Protein AF-A0AAV5HUX0-F1 (afdb_monomer_lite)

InterPro domains:
  IPR025886 Phloem protein 2-like [PF14299] (17-68)

Organism: NCBI:txid152421

Sequence (113 aa):
MDFLGLFFRDPLAGIPAELLKVTWFQLSGSVPVIPGKKYRISFKLGFNPNSFGWKAHPTFLMAKIGKSGRYVWKSLKGVERMPGGPIDLPDHCNPFEIEVPPSALDTTLYFGI

Secondary structure (DSSP, 8-state):
-------EE-PPTTSPPEE---S----EEEEE--TT-EEEE-EEE---TT--STTSS-EEEEEEESTTPPPEEEEETTTTS--SS-EEES-TTS-EEEEPPTT-S--EEEEE-

Radius of gyration: 15.72 Å; chains: 1; bounding box: 32×31×43 Å

Structure (mmCIF, N/CA/C/O backbone):
data_AF-A0AAV5HUX0-F1
#
_entry.id   AF-A0AAV5HUX0-F1
#
loop_
_atom_site.group_PDB
_atom_site.id
_atom_site.type_symbol
_atom_site.label_atom_id
_atom_site.label_alt_id
_atom_site.label_comp_id
_atom_site.label_asym_id
_atom_site.label_entity_id
_atom_site.label_seq_id
_atom_site.pdbx_PDB_ins_code
_atom_site.Cartn_x
_atom_site.Cartn_y
_atom_site.Cartn_z
_atom_site.occupancy
_atom_site.B_iso_or_equiv
_atom_site.auth_seq_id
_atom_site.auth_comp_id
_atom_site.auth_asym_id
_atom_site.auth_atom_id
_atom_site.pdbx_PDB_model_num
ATOM 1 N N . MET A 1 1 ? -12.094 12.249 -25.843 1.00 33.44 1 MET A N 1
ATOM 2 C CA . MET A 1 1 ? -11.735 11.673 -24.529 1.00 33.44 1 MET A CA 1
ATOM 3 C C . MET A 1 1 ? -11.615 10.184 -24.766 1.00 33.44 1 MET A C 1
ATOM 5 O O . MET A 1 1 ? -12.612 9.476 -24.717 1.00 33.44 1 MET A O 1
ATOM 9 N N . ASP A 1 2 ? -10.431 9.750 -25.184 1.00 33.81 2 ASP A N 1
ATOM 10 C CA . ASP A 1 2 ? -10.214 8.370 -25.604 1.00 33.81 2 ASP A CA 1
ATOM 11 C C . ASP A 1 2 ? -9.986 7.509 -24.365 1.00 33.81 2 ASP A C 1
ATOM 13 O O . ASP A 1 2 ? -8.972 7.627 -23.677 1.00 33.81 2 ASP A O 1
ATOM 17 N N . PHE A 1 3 ? -10.963 6.662 -24.056 1.00 36.81 3 PHE A N 1
ATOM 18 C CA . PHE A 1 3 ? -10.797 5.593 -23.084 1.00 36.81 3 PHE A CA 1
ATOM 19 C C . PHE A 1 3 ? -9.914 4.516 -23.721 1.00 36.81 3 PHE A C 1
ATOM 21 O O . PHE A 1 3 ? -10.394 3.636 -24.432 1.00 36.81 3 PHE A O 1
ATOM 28 N N . LEU A 1 4 ? -8.603 4.593 -23.493 1.00 36.97 4 LEU A N 1
ATOM 29 C CA . LEU A 1 4 ? -7.716 3.457 -23.727 1.00 36.97 4 LEU A CA 1
ATOM 30 C C . LEU A 1 4 ? -8.069 2.376 -22.698 1.00 36.97 4 LEU A C 1
ATOM 32 O O . LEU A 1 4 ? -7.814 2.536 -21.505 1.00 36.97 4 LEU A O 1
ATOM 36 N N . GLY A 1 5 ? -8.708 1.302 -23.161 1.00 40.09 5 GLY A N 1
ATOM 37 C CA . GLY A 1 5 ? -9.027 0.139 -22.339 1.00 40.09 5 GLY A CA 1
ATOM 38 C C . GLY A 1 5 ? -7.757 -0.508 -21.787 1.00 40.09 5 GLY A C 1
ATOM 39 O O . GLY A 1 5 ? -6.826 -0.802 -22.537 1.00 40.09 5 GLY A O 1
ATOM 40 N N . LEU A 1 6 ? -7.718 -0.728 -20.472 1.00 48.59 6 LEU A N 1
ATOM 41 C CA . LEU A 1 6 ? -6.711 -1.572 -19.837 1.00 48.59 6 LEU A CA 1
ATOM 42 C C . LEU A 1 6 ? -7.032 -3.034 -20.163 1.00 48.59 6 LEU A C 1
ATOM 44 O O . LEU A 1 6 ? -8.054 -3.560 -19.727 1.00 48.59 6 LEU A O 1
ATOM 48 N N . PHE A 1 7 ? -6.156 -3.690 -20.920 1.00 47.81 7 PHE A N 1
ATOM 49 C CA . PHE A 1 7 ? -6.236 -5.128 -21.159 1.00 47.81 7 PHE A CA 1
ATOM 50 C C . PHE A 1 7 ? -5.306 -5.840 -20.180 1.00 47.81 7 PHE A C 1
ATOM 52 O O . PHE A 1 7 ? -4.082 -5.784 -20.319 1.00 47.81 7 PHE A O 1
ATOM 59 N N . PHE A 1 8 ? -5.908 -6.501 -19.197 1.00 52.56 8 PHE A N 1
ATOM 60 C CA . PHE A 1 8 ? -5.247 -7.518 -18.393 1.00 52.56 8 PHE A CA 1
ATOM 61 C C . PHE A 1 8 ? -5.601 -8.883 -18.969 1.00 52.56 8 PHE A C 1
ATOM 63 O O . PHE A 1 8 ? -6.757 -9.131 -19.320 1.00 52.56 8 PHE A O 1
ATOM 70 N N . ARG A 1 9 ? -4.622 -9.783 -19.050 1.00 56.50 9 ARG A N 1
ATOM 71 C CA . ARG A 1 9 ? -4.938 -11.205 -19.190 1.00 56.50 9 ARG A CA 1
ATOM 72 C C . ARG A 1 9 ? -5.301 -11.723 -17.805 1.00 56.50 9 ARG A C 1
ATOM 74 O O . ARG A 1 9 ? -4.462 -11.647 -16.912 1.00 56.50 9 ARG A O 1
ATOM 81 N N . ASP A 1 10 ? -6.532 -12.202 -17.638 1.00 55.31 10 ASP A N 1
ATOM 82 C CA . ASP A 1 10 ? -6.997 -12.782 -16.376 1.00 55.31 10 ASP A CA 1
ATOM 83 C C . ASP A 1 10 ? -6.096 -13.969 -15.998 1.00 55.31 10 ASP A C 1
ATOM 85 O O . ASP A 1 10 ? -6.004 -14.935 -16.772 1.00 55.31 10 ASP A O 1
AT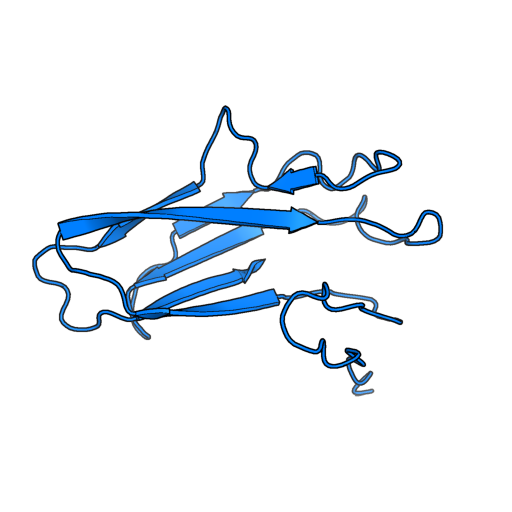OM 89 N N . PRO A 1 11 ? -5.350 -13.894 -14.883 1.00 57.38 11 PRO A N 1
ATOM 90 C CA . PRO A 1 11 ? -4.528 -15.007 -14.476 1.00 57.38 11 PRO A CA 1
ATOM 91 C C . PRO A 1 11 ? -5.393 -16.101 -13.849 1.00 57.38 11 PRO A C 1
ATOM 93 O O . PRO A 1 11 ? -6.081 -15.895 -12.851 1.00 57.38 11 PRO A O 1
ATOM 96 N N . LEU A 1 12 ? -5.261 -17.325 -14.363 1.00 59.19 12 LEU A N 1
ATOM 97 C CA . LEU A 1 12 ? -5.594 -18.511 -13.573 1.00 59.19 12 LEU A CA 1
ATOM 98 C C . LEU A 1 12 ? -4.786 -18.485 -12.261 1.00 59.19 12 LEU A C 1
ATOM 100 O O . LEU A 1 12 ? -3.679 -17.939 -12.216 1.00 59.19 12 LEU A O 1
ATOM 104 N N . ALA A 1 13 ? -5.331 -19.076 -11.193 1.00 60.81 13 ALA A N 1
ATOM 105 C CA . ALA A 1 13 ? -4.734 -19.039 -9.859 1.00 60.81 13 ALA A CA 1
ATOM 106 C C . ALA A 1 13 ? -3.230 -19.385 -9.879 1.00 60.81 13 ALA A C 1
ATOM 108 O O . ALA A 1 13 ? -2.836 -20.475 -10.292 1.00 60.81 13 ALA A O 1
ATOM 109 N N . GLY A 1 14 ? -2.397 -18.444 -9.419 1.00 62.56 14 GLY A N 1
ATOM 110 C CA . GLY A 1 14 ? -0.940 -18.599 -9.325 1.00 62.56 14 GLY A CA 1
ATOM 111 C C . GLY A 1 14 ? -0.129 -17.998 -10.478 1.00 62.56 14 GLY A C 1
ATOM 112 O O . GLY A 1 14 ? 1.099 -18.007 -10.404 1.00 62.56 14 GLY A O 1
ATOM 113 N N . ILE A 1 15 ? -0.770 -17.442 -11.511 1.00 68.62 15 ILE A N 1
ATOM 114 C CA . ILE A 1 15 ? -0.081 -16.753 -12.612 1.00 68.62 15 ILE A CA 1
ATOM 115 C C . ILE A 1 15 ? -0.052 -15.234 -12.335 1.00 68.62 15 ILE A C 1
ATOM 117 O O . ILE A 1 15 ? -1.053 -14.673 -11.895 1.00 68.62 15 ILE A O 1
ATOM 121 N N . PRO A 1 16 ? 1.069 -14.526 -12.557 1.00 67.19 16 PRO A N 1
ATOM 122 C CA . PRO A 1 16 ? 1.088 -13.066 -12.499 1.00 67.19 16 PRO A CA 1
ATOM 123 C C . PRO A 1 16 ? 0.178 -12.443 -13.567 1.00 67.19 16 PRO A C 1
ATOM 125 O O . PRO A 1 16 ? 0.186 -12.876 -14.718 1.00 67.19 16 PRO A O 1
ATOM 128 N N . ALA A 1 17 ? -0.568 -11.396 -13.212 1.00 71.81 17 ALA A N 1
ATOM 129 C CA . ALA A 1 17 ? -1.305 -10.611 -14.198 1.00 71.81 17 ALA A CA 1
ATOM 130 C C . ALA A 1 17 ? -0.326 -9.880 -15.135 1.00 71.81 17 ALA A C 1
ATOM 132 O O . ALA A 1 17 ? 0.618 -9.235 -14.672 1.00 71.81 17 ALA A O 1
ATOM 133 N N . GLU A 1 18 ? -0.565 -9.958 -16.446 1.00 67.38 18 GLU A N 1
ATOM 134 C CA . GLU A 1 18 ? 0.229 -9.264 -17.466 1.00 67.38 18 GLU A CA 1
ATOM 135 C C . GLU A 1 18 ? -0.535 -8.054 -18.016 1.00 67.38 18 GLU A C 1
ATOM 137 O O . GLU A 1 18 ? -1.721 -8.145 -18.345 1.00 67.38 18 GLU A O 1
ATOM 142 N N . LEU A 1 19 ? 0.170 -6.926 -18.135 1.00 68.56 19 LEU A N 1
ATOM 143 C CA . LEU A 1 19 ? -0.348 -5.668 -18.662 1.00 68.56 19 LEU A CA 1
ATOM 144 C C . LEU A 1 19 ? 0.259 -5.372 -20.039 1.00 68.56 19 LEU A C 1
ATOM 146 O O . LEU A 1 19 ? 1.473 -5.224 -20.160 1.00 68.56 19 LEU A O 1
ATOM 150 N N . LEU A 1 20 ? -0.587 -5.246 -21.068 1.00 66.75 20 LEU A N 1
ATOM 151 C CA . LEU A 1 20 ? -0.134 -5.277 -22.467 1.00 66.75 20 LEU A CA 1
ATOM 152 C C . LEU A 1 20 ? 0.204 -3.904 -23.084 1.00 66.75 20 LEU A C 1
ATOM 154 O O . LEU A 1 20 ? 1.126 -3.823 -23.896 1.00 66.75 20 LEU A O 1
ATOM 158 N N . LYS A 1 21 ? -0.520 -2.818 -22.757 1.00 59.19 21 LYS A N 1
ATOM 159 C CA . LYS A 1 21 ? -0.263 -1.476 -23.332 1.00 59.19 21 LYS A CA 1
ATOM 160 C C . LYS A 1 21 ? -0.975 -0.359 -22.556 1.00 59.19 21 LYS A C 1
ATOM 162 O O . LYS A 1 21 ? -2.200 -0.327 -22.554 1.00 59.19 21 LYS A O 1
ATOM 167 N N . VAL A 1 22 ? -0.241 0.577 -21.939 1.00 58.94 22 VAL A N 1
ATOM 168 C CA . VAL A 1 22 ? -0.825 1.791 -21.320 1.00 58.94 22 VAL A CA 1
ATOM 169 C C . VAL A 1 22 ? 0.202 2.913 -21.136 1.00 58.94 22 VAL A C 1
ATOM 171 O O . VAL A 1 22 ? 1.404 2.666 -21.095 1.00 58.94 22 VAL A O 1
ATOM 174 N N . THR A 1 23 ? -0.293 4.146 -21.002 1.00 56.69 23 THR A N 1
ATOM 175 C CA . THR A 1 23 ? 0.480 5.350 -20.643 1.00 56.69 23 THR A CA 1
ATOM 176 C C . THR A 1 23 ? 0.498 5.639 -19.136 1.00 56.69 23 THR A C 1
ATOM 178 O O . THR A 1 23 ? 1.289 6.466 -18.693 1.00 56.69 23 THR A O 1
ATOM 181 N N . TRP A 1 24 ? -0.344 4.962 -18.346 1.00 66.12 24 TRP A N 1
ATOM 182 C CA . TRP A 1 24 ? -0.406 5.058 -16.886 1.00 66.12 24 TRP A CA 1
ATOM 183 C C . TRP A 1 24 ? -0.829 3.709 -16.287 1.00 66.12 24 TRP A C 1
ATOM 185 O O . TRP A 1 24 ? -1.580 2.956 -16.908 1.00 66.12 24 TRP A O 1
ATOM 195 N N . PHE A 1 25 ? -0.340 3.393 -15.090 1.00 74.56 25 PHE A N 1
ATOM 196 C CA . PHE A 1 25 ? -0.695 2.180 -14.359 1.00 74.56 25 PHE A CA 1
ATOM 197 C C . PHE A 1 25 ? -1.189 2.560 -12.973 1.00 74.56 25 PHE A C 1
ATOM 199 O O . PHE A 1 25 ? -0.557 3.367 -12.300 1.00 74.56 25 PHE A O 1
ATOM 206 N N . GLN A 1 26 ? -2.297 1.953 -12.564 1.00 80.25 26 GLN A N 1
ATOM 207 C CA . GLN A 1 26 ? -2.758 1.973 -11.187 1.00 80.25 26 GLN A CA 1
ATOM 208 C C . GLN A 1 26 ? -3.209 0.564 -10.832 1.00 80.25 26 GLN A C 1
ATOM 210 O O . GLN A 1 26 ? -4.068 -0.006 -11.511 1.00 80.25 26 GLN A O 1
ATOM 215 N N . LEU A 1 27 ? -2.646 0.009 -9.765 1.00 85.56 27 LEU A N 1
ATOM 216 C CA . LEU A 1 27 ? -3.110 -1.252 -9.193 1.00 85.56 27 LEU A CA 1
ATOM 217 C C . LEU A 1 27 ? -3.773 -0.944 -7.868 1.00 85.56 27 LEU A C 1
ATOM 219 O O . LEU A 1 27 ? -3.186 -0.270 -7.030 1.00 85.56 27 LEU A O 1
ATOM 223 N N . SER A 1 28 ? -4.982 -1.447 -7.662 1.00 90.88 28 SER A N 1
ATOM 224 C CA . SER A 1 28 ? -5.675 -1.333 -6.387 1.00 90.88 28 SER A CA 1
ATOM 225 C C . SER A 1 28 ? -6.188 -2.690 -5.935 1.00 90.88 28 SER A C 1
ATOM 227 O O . SER A 1 28 ? -6.501 -3.568 -6.738 1.00 90.88 28 SER A O 1
ATOM 229 N N . GLY A 1 29 ? -6.240 -2.865 -4.624 1.00 92.69 29 GLY A N 1
ATOM 230 C CA . GLY A 1 29 ? -6.740 -4.063 -3.982 1.00 92.69 29 GLY A CA 1
ATOM 231 C C . GLY A 1 29 ? -7.392 -3.722 -2.656 1.00 92.69 29 GLY A C 1
ATOM 232 O O . GLY A 1 29 ? -7.194 -2.642 -2.085 1.00 92.69 29 GLY A O 1
ATOM 233 N N . SER A 1 30 ? -8.186 -4.661 -2.164 1.00 95.69 30 SER A N 1
ATOM 234 C CA . SER A 1 30 ? -8.729 -4.594 -0.821 1.00 95.69 30 SER A CA 1
ATOM 235 C C . SER A 1 30 ? -8.734 -5.961 -0.160 1.00 95.69 30 SER A C 1
ATOM 237 O O . SER A 1 30 ? -8.825 -6.993 -0.823 1.00 95.69 30 SER A O 1
ATOM 239 N N . VAL A 1 31 ? -8.592 -5.967 1.161 1.00 96.38 31 VAL A N 1
ATOM 240 C CA . VAL A 1 31 ? -8.564 -7.192 1.963 1.00 96.38 31 VAL A CA 1
ATOM 241 C C . VAL A 1 31 ? -9.150 -6.914 3.352 1.00 96.38 31 VAL A C 1
ATOM 243 O O . VAL A 1 31 ? -8.926 -5.825 3.893 1.00 96.38 31 VAL A O 1
ATOM 246 N N . PRO A 1 32 ? -9.914 -7.845 3.950 1.00 97.12 32 PRO A N 1
ATOM 247 C CA . PRO A 1 32 ? -10.332 -7.718 5.341 1.00 97.12 32 PRO A CA 1
ATOM 248 C C . PRO A 1 32 ? -9.129 -7.809 6.292 1.00 97.12 32 PRO A C 1
ATOM 250 O O . PRO A 1 32 ? -8.199 -8.588 6.073 1.00 97.12 32 PRO A O 1
ATOM 253 N N . VAL A 1 33 ? -9.157 -7.027 7.368 1.00 97.00 33 VAL A N 1
ATOM 254 C CA . VAL A 1 33 ? -8.096 -6.935 8.378 1.00 97.00 33 VAL A CA 1
ATOM 255 C C . VAL A 1 33 ? -8.652 -6.959 9.801 1.00 97.00 33 VAL A C 1
ATOM 257 O O . VAL A 1 33 ? -9.842 -6.781 10.032 1.00 97.00 33 VAL A O 1
ATOM 260 N N . ILE A 1 34 ? -7.783 -7.196 10.780 1.00 97.00 34 ILE A N 1
ATOM 261 C CA . ILE A 1 34 ? -8.151 -7.348 12.188 1.00 97.00 34 ILE A CA 1
ATOM 262 C C . ILE A 1 34 ? -7.779 -6.066 12.953 1.00 97.00 34 ILE A C 1
ATOM 264 O O . ILE A 1 34 ? -6.625 -5.632 12.869 1.00 97.00 34 ILE A O 1
ATOM 268 N N . PRO A 1 35 ? -8.707 -5.471 13.729 1.00 96.56 35 PRO A N 1
ATOM 269 C CA . PRO A 1 35 ? -8.407 -4.346 14.613 1.00 96.56 35 PRO A CA 1
ATOM 270 C C . PRO A 1 35 ? -7.248 -4.628 15.577 1.00 96.56 35 PRO A C 1
ATOM 272 O O . PRO A 1 35 ? -7.105 -5.732 16.103 1.00 96.56 35 PRO A O 1
ATOM 275 N N . GLY A 1 36 ? -6.401 -3.625 15.810 1.00 96.00 36 GLY A N 1
ATOM 276 C CA . GLY A 1 36 ? -5.231 -3.733 16.687 1.00 96.00 36 GLY A CA 1
ATOM 277 C C . GLY A 1 36 ? -4.063 -4.537 16.105 1.00 96.00 36 GLY A C 1
ATOM 278 O O . GLY A 1 36 ? -3.080 -4.775 16.806 1.00 96.00 36 GLY A O 1
ATOM 279 N N . LYS A 1 37 ? -4.146 -4.973 14.842 1.00 97.31 37 LYS A N 1
ATOM 280 C CA . LYS A 1 37 ? -3.038 -5.621 14.131 1.00 97.31 37 LYS A CA 1
ATOM 281 C C . LYS A 1 37 ? -2.338 -4.652 13.188 1.00 97.31 37 LYS A C 1
ATOM 283 O O . LYS A 1 37 ? -2.873 -3.618 12.791 1.00 97.31 37 LYS A O 1
ATOM 288 N N . LYS A 1 38 ? -1.123 -5.039 12.816 1.00 96.62 38 LYS A N 1
ATOM 289 C CA . LYS A 1 38 ? -0.278 -4.334 11.863 1.00 96.62 38 LYS A CA 1
ATOM 290 C C . LYS A 1 38 ? -0.087 -5.192 10.625 1.00 96.62 38 LYS A C 1
ATOM 292 O O . LYS A 1 38 ? 0.177 -6.388 10.741 1.00 96.62 38 LYS A O 1
ATOM 297 N N . TYR A 1 39 ? -0.225 -4.575 9.461 1.00 95.88 39 TYR A N 1
ATOM 298 C CA . TYR A 1 39 ? -0.107 -5.242 8.171 1.00 95.88 39 TYR A CA 1
ATOM 299 C C . TYR A 1 39 ? 1.011 -4.604 7.368 1.00 95.88 39 TYR A C 1
ATOM 301 O O . TYR A 1 39 ? 1.096 -3.380 7.284 1.00 95.88 39 TYR A O 1
ATOM 309 N N . ARG A 1 40 ? 1.845 -5.444 6.756 1.00 95.12 40 ARG A N 1
ATOM 310 C CA . ARG A 1 40 ? 2.868 -5.024 5.802 1.00 95.12 40 ARG A CA 1
ATOM 311 C C . ARG A 1 40 ? 2.345 -5.235 4.389 1.00 95.12 40 ARG A C 1
ATOM 313 O O . ARG A 1 40 ? 1.840 -6.309 4.074 1.00 95.12 40 ARG A O 1
ATOM 320 N N . ILE A 1 41 ? 2.489 -4.217 3.550 1.00 93.81 41 ILE A N 1
ATOM 321 C CA . ILE A 1 41 ? 2.047 -4.252 2.157 1.00 93.81 41 ILE A CA 1
ATOM 322 C C . ILE A 1 41 ? 3.291 -4.226 1.279 1.00 93.81 41 ILE A C 1
ATOM 324 O O . ILE A 1 41 ? 4.170 -3.377 1.450 1.00 93.81 41 ILE A O 1
ATOM 328 N N . SER A 1 42 ? 3.362 -5.173 0.352 1.00 90.88 42 SER A N 1
ATOM 329 C CA . SER A 1 42 ? 4.457 -5.291 -0.602 1.00 90.88 42 SER A CA 1
ATOM 330 C C . SER A 1 42 ? 3.955 -5.809 -1.940 1.00 90.88 42 SER A C 1
ATOM 332 O O . SER A 1 42 ? 3.059 -6.650 -1.993 1.00 90.88 42 SER A O 1
ATOM 334 N N . PHE A 1 43 ? 4.589 -5.347 -3.005 1.00 87.69 43 PHE A N 1
ATOM 335 C CA . PHE A 1 43 ? 4.367 -5.767 -4.376 1.00 87.69 43 PHE A CA 1
ATOM 336 C C . PHE A 1 43 ? 5.654 -6.346 -4.933 1.00 87.69 43 PHE A C 1
ATOM 338 O O . PHE A 1 43 ? 6.729 -5.809 -4.684 1.00 87.69 43 PHE A O 1
ATOM 345 N N . LYS A 1 44 ? 5.531 -7.397 -5.738 1.00 86.81 44 LYS A N 1
ATOM 346 C CA . LYS A 1 44 ? 6.626 -7.901 -6.558 1.00 86.81 44 LYS A CA 1
ATOM 347 C C . LYS A 1 44 ? 6.346 -7.525 -8.005 1.00 86.81 44 LYS A C 1
ATOM 349 O O . LYS A 1 44 ? 5.426 -8.077 -8.606 1.00 86.81 44 LYS A O 1
ATOM 354 N N . LEU A 1 45 ? 7.095 -6.568 -8.543 1.00 79.75 45 LEU A N 1
ATOM 355 C CA . LEU A 1 45 ? 6.904 -6.062 -9.903 1.00 79.75 45 LEU A CA 1
ATOM 356 C C . LEU A 1 45 ? 8.038 -6.521 -10.809 1.00 79.75 45 LEU A C 1
ATOM 358 O O . LEU A 1 45 ? 9.204 -6.333 -10.484 1.00 79.75 45 LEU A O 1
ATOM 362 N N . GLY A 1 46 ? 7.696 -7.098 -11.957 1.00 77.12 46 GLY A N 1
ATOM 363 C CA . GLY A 1 46 ? 8.631 -7.376 -13.043 1.00 77.12 46 GLY A CA 1
ATOM 364 C C . GLY A 1 46 ? 8.296 -6.521 -14.256 1.00 77.12 46 GLY A C 1
ATOM 365 O O . GLY A 1 46 ? 7.125 -6.278 -14.539 1.00 77.12 46 GLY A O 1
ATOM 366 N N . PHE A 1 47 ? 9.325 -6.086 -14.976 1.00 73.94 47 PHE A N 1
ATOM 367 C CA . PHE A 1 47 ? 9.174 -5.281 -16.181 1.00 73.94 47 PHE A CA 1
ATOM 368 C C . PHE A 1 47 ? 9.640 -6.070 -17.394 1.00 73.94 47 PHE A C 1
ATOM 370 O O . PHE A 1 47 ? 10.693 -6.707 -17.369 1.00 73.94 47 PHE A O 1
ATOM 377 N N . ASN A 1 48 ? 8.872 -5.997 -18.480 1.00 71.69 48 ASN A N 1
ATOM 378 C CA . ASN A 1 48 ? 9.368 -6.446 -19.771 1.00 71.69 48 ASN A CA 1
ATOM 379 C C . ASN A 1 48 ? 10.550 -5.536 -20.179 1.00 71.69 48 ASN A C 1
ATOM 381 O O . ASN A 1 48 ? 10.432 -4.314 -20.020 1.00 71.69 48 ASN A O 1
ATOM 385 N N . PRO A 1 49 ? 11.657 -6.078 -20.724 1.00 69.00 49 PRO A N 1
ATOM 386 C CA . PRO A 1 49 ? 12.788 -5.285 -21.216 1.00 69.00 49 PRO A CA 1
ATOM 387 C C . PRO A 1 49 ? 12.403 -4.154 -22.180 1.00 69.00 49 PRO A C 1
ATOM 389 O O . PRO A 1 49 ? 13.087 -3.138 -22.238 1.00 69.00 49 PRO A O 1
ATOM 392 N N . ASN A 1 50 ? 11.288 -4.309 -22.900 1.00 67.12 50 ASN A N 1
ATOM 393 C CA . ASN A 1 50 ? 10.783 -3.329 -23.863 1.00 67.12 50 ASN A CA 1
ATOM 394 C C . ASN A 1 50 ? 9.757 -2.341 -23.271 1.00 67.12 50 ASN A C 1
ATOM 396 O O . ASN A 1 50 ? 9.124 -1.595 -24.017 1.00 67.12 50 ASN A O 1
ATOM 400 N N . SER A 1 51 ? 9.543 -2.345 -21.951 1.00 67.75 51 SER A N 1
ATOM 401 C CA . SER A 1 51 ? 8.625 -1.413 -21.283 1.00 67.75 51 SER A CA 1
ATOM 402 C C . SER A 1 51 ? 9.254 -0.022 -21.102 1.00 67.75 51 SER A C 1
ATOM 404 O O . SER A 1 51 ? 10.446 0.119 -20.842 1.00 67.75 51 SER A O 1
ATOM 406 N N . PHE A 1 52 ? 8.450 1.033 -21.246 1.00 63.50 52 PHE A N 1
ATOM 407 C CA . PHE A 1 52 ? 8.868 2.440 -21.175 1.00 63.50 52 PHE A CA 1
ATOM 408 C C . PHE A 1 52 ? 7.903 3.245 -20.283 1.00 63.50 52 PHE A C 1
ATOM 410 O O . PHE A 1 52 ? 6.796 2.798 -20.008 1.00 63.50 52 PHE A O 1
ATOM 417 N N . GLY A 1 53 ? 8.318 4.426 -19.803 1.00 62.53 53 GLY A N 1
ATOM 418 C CA . GLY A 1 53 ? 7.444 5.374 -19.078 1.00 62.53 53 GLY A CA 1
ATOM 419 C C . GLY A 1 53 ? 7.608 5.456 -17.550 1.00 62.53 53 GLY A C 1
ATOM 420 O O . GLY A 1 53 ? 7.242 6.471 -16.962 1.00 62.53 53 GLY A O 1
ATOM 421 N N . TRP A 1 54 ? 8.241 4.469 -16.907 1.00 65.69 54 TRP A N 1
ATOM 422 C CA . TRP A 1 54 ? 8.372 4.398 -15.436 1.00 65.69 54 TRP A CA 1
ATOM 423 C C . TRP A 1 54 ? 9.502 5.244 -14.834 1.00 65.69 54 TRP A C 1
ATOM 425 O O . TRP A 1 54 ? 9.468 5.577 -13.657 1.00 65.69 54 TRP A O 1
ATOM 435 N N . LYS A 1 55 ? 10.497 5.639 -15.638 1.00 64.81 55 LYS A N 1
ATOM 436 C CA . LYS A 1 55 ? 11.609 6.496 -15.181 1.00 64.81 55 LYS A CA 1
ATOM 437 C C . LYS A 1 55 ? 11.216 7.965 -14.996 1.00 64.81 55 LYS A C 1
ATOM 439 O O . LYS A 1 55 ? 11.976 8.721 -14.406 1.00 64.81 55 LYS A O 1
ATOM 444 N N . ALA A 1 56 ? 10.078 8.377 -15.554 1.00 61.62 56 ALA A N 1
ATOM 445 C CA . ALA A 1 56 ? 9.702 9.785 -15.665 1.00 61.62 56 ALA A CA 1
ATOM 446 C C . ALA A 1 56 ? 8.738 10.261 -14.567 1.00 61.62 56 ALA A C 1
ATOM 448 O O . ALA A 1 56 ? 8.558 11.467 -14.421 1.00 61.62 56 ALA A O 1
ATOM 449 N N . HIS A 1 57 ? 8.128 9.350 -13.797 1.00 68.44 57 HIS A N 1
ATOM 450 C CA . HIS A 1 57 ? 7.065 9.702 -12.855 1.00 68.44 57 HIS A CA 1
ATOM 451 C C . HIS A 1 57 ? 7.270 9.039 -11.488 1.00 68.44 57 HIS A C 1
ATOM 453 O O . HIS A 1 57 ? 7.488 7.827 -11.422 1.00 68.44 57 HIS A O 1
ATOM 459 N N . PRO A 1 58 ? 7.172 9.802 -10.385 1.00 74.44 58 PRO A N 1
ATOM 460 C CA . PRO A 1 58 ? 7.241 9.231 -9.050 1.00 74.44 58 PRO A CA 1
ATOM 461 C C . PRO A 1 58 ? 6.056 8.286 -8.829 1.00 74.44 58 PRO A C 1
ATOM 463 O O . PRO A 1 58 ? 4.902 8.664 -9.019 1.00 74.44 58 PRO A O 1
ATOM 466 N N . THR A 1 59 ? 6.353 7.054 -8.420 1.00 81.19 59 THR A N 1
ATOM 467 C CA . THR A 1 59 ? 5.344 6.041 -8.086 1.00 81.19 59 THR A CA 1
ATOM 468 C C . THR A 1 59 ? 5.109 6.030 -6.575 1.00 81.19 59 THR A C 1
ATOM 470 O O . THR A 1 59 ? 6.060 6.172 -5.796 1.00 81.19 59 THR A O 1
ATOM 473 N N . PHE A 1 60 ? 3.859 5.857 -6.140 1.00 88.12 60 PHE A N 1
ATOM 474 C CA . PHE A 1 60 ? 3.490 5.908 -4.725 1.00 88.12 60 PHE A CA 1
ATOM 475 C C . PHE A 1 60 ? 2.682 4.686 -4.320 1.00 88.12 60 PHE A C 1
ATOM 477 O O . PHE A 1 60 ? 1.633 4.420 -4.882 1.00 88.12 60 PHE A O 1
ATOM 484 N N . LEU A 1 61 ? 3.120 4.007 -3.265 1.00 91.50 61 LEU A N 1
ATOM 485 C CA . LEU A 1 61 ? 2.294 3.034 -2.568 1.00 91.50 61 LEU A CA 1
ATOM 486 C C . LEU A 1 61 ? 1.382 3.769 -1.589 1.00 91.50 61 LEU A C 1
ATOM 488 O O . LEU A 1 61 ? 1.868 4.527 -0.750 1.00 91.50 61 LEU A O 1
ATOM 492 N N . MET A 1 62 ? 0.079 3.533 -1.672 1.00 95.06 62 MET A N 1
ATOM 493 C CA . MET A 1 62 ? -0.935 4.120 -0.804 1.00 95.06 62 MET A CA 1
ATOM 494 C C . MET A 1 62 ? -1.767 3.040 -0.121 1.00 95.06 62 MET A C 1
ATOM 496 O O . MET A 1 62 ? -2.056 2.000 -0.711 1.00 95.06 62 MET A O 1
ATOM 500 N N . ALA A 1 63 ? -2.201 3.303 1.110 1.00 96.56 63 ALA A N 1
ATOM 501 C CA . ALA A 1 63 ? -3.168 2.465 1.805 1.00 96.56 63 ALA A CA 1
ATOM 502 C C . ALA A 1 63 ? -4.039 3.249 2.784 1.00 96.56 63 ALA A C 1
ATOM 504 O O . ALA A 1 63 ? -3.619 4.276 3.315 1.00 96.56 63 ALA A O 1
ATOM 505 N N . LYS A 1 64 ? -5.245 2.746 3.049 1.00 96.44 64 LYS A N 1
ATOM 506 C CA . LYS A 1 64 ? -6.149 3.266 4.082 1.00 96.44 64 LYS A CA 1
ATOM 507 C C . LYS A 1 64 ? -7.021 2.163 4.673 1.00 96.44 64 LYS A C 1
ATOM 509 O O . LYS A 1 64 ? -7.339 1.186 3.998 1.00 96.44 64 LYS A O 1
ATOM 514 N N . ILE A 1 65 ? -7.456 2.371 5.912 1.00 97.19 65 ILE A N 1
ATOM 515 C CA . ILE A 1 65 ? -8.465 1.533 6.564 1.00 97.19 65 ILE A CA 1
ATOM 516 C C . ILE A 1 65 ? -9.843 2.147 6.353 1.00 97.19 65 ILE A C 1
ATOM 518 O O . ILE A 1 65 ? -10.113 3.269 6.776 1.00 97.19 65 ILE A O 1
ATOM 522 N N . GLY A 1 66 ? -10.707 1.395 5.693 1.00 95.19 66 GLY A N 1
ATOM 523 C CA . GLY A 1 66 ? -12.069 1.768 5.381 1.00 95.19 66 GLY A CA 1
ATOM 524 C C . GLY A 1 66 ? -12.225 2.822 4.292 1.00 95.19 66 GLY A C 1
ATOM 525 O O . GLY A 1 66 ? -11.274 3.479 3.854 1.00 95.19 66 GLY A O 1
ATOM 526 N N . LYS A 1 67 ? -13.465 2.997 3.824 1.00 91.31 67 LYS A N 1
ATOM 527 C CA . LYS A 1 67 ? -13.761 3.925 2.712 1.00 91.31 67 LYS A CA 1
ATOM 528 C C . LYS A 1 67 ? -13.442 5.382 3.064 1.00 91.31 67 LYS A C 1
ATOM 530 O O . LYS A 1 67 ? -12.899 6.098 2.221 1.00 91.31 67 LYS A O 1
ATOM 535 N N . SER A 1 68 ? -13.704 5.780 4.307 1.00 89.38 68 SER A N 1
ATOM 536 C CA . SER A 1 68 ? -13.480 7.140 4.827 1.00 89.38 68 SER A CA 1
ATOM 537 C C . SER A 1 68 ? -12.142 7.308 5.561 1.00 89.38 68 SER A C 1
ATOM 539 O O . SER A 1 68 ? -11.904 8.347 6.174 1.00 89.38 68 SER A O 1
ATOM 541 N N . GLY A 1 69 ? -11.274 6.292 5.535 1.00 89.69 69 GLY A N 1
ATOM 542 C CA . GLY A 1 69 ? -9.970 6.342 6.190 1.00 89.69 69 GLY A CA 1
ATOM 543 C C . GLY A 1 69 ? -9.014 7.354 5.571 1.00 89.69 69 GLY A C 1
ATOM 544 O O . GLY A 1 69 ? -9.094 7.675 4.383 1.00 89.69 69 GLY A O 1
ATOM 545 N N . ARG A 1 70 ? -8.053 7.816 6.378 1.00 92.56 70 ARG A N 1
ATOM 546 C CA . ARG A 1 70 ? -6.929 8.623 5.891 1.00 92.56 70 ARG A CA 1
ATOM 547 C C . ARG A 1 70 ? -5.926 7.733 5.168 1.00 92.56 70 ARG A C 1
ATOM 549 O O . ARG A 1 70 ? -5.618 6.640 5.637 1.00 92.56 70 ARG A O 1
ATOM 556 N N . TYR A 1 71 ? -5.402 8.232 4.054 1.00 93.31 71 TYR A N 1
ATOM 557 C CA . TYR A 1 71 ? -4.327 7.558 3.345 1.00 93.31 71 TYR A CA 1
ATOM 558 C C . TYR A 1 71 ? -3.002 7.725 4.080 1.00 93.31 71 TYR A C 1
ATOM 560 O O . TYR A 1 71 ? -2.596 8.835 4.422 1.00 93.31 71 TYR A O 1
ATOM 568 N N . VAL A 1 72 ? -2.313 6.606 4.249 1.00 94.56 72 VAL A N 1
ATOM 569 C CA . VAL A 1 72 ? -0.869 6.554 4.438 1.00 94.56 72 VAL A CA 1
ATOM 570 C C . VAL A 1 72 ? -0.267 6.307 3.059 1.00 94.56 72 VAL A C 1
ATOM 572 O O . VAL A 1 72 ? -0.845 5.574 2.254 1.00 94.56 72 VAL A O 1
ATOM 575 N N . TRP A 1 73 ? 0.864 6.931 2.755 1.00 93.88 73 TRP A N 1
ATOM 576 C CA . TRP A 1 73 ? 1.507 6.788 1.455 1.00 93.88 73 TRP A CA 1
ATOM 577 C C . TRP A 1 73 ? 3.026 6.767 1.578 1.00 93.88 73 TRP A C 1
ATOM 579 O O . TRP A 1 73 ? 3.597 7.263 2.551 1.00 93.88 73 TRP A O 1
ATOM 589 N N . LYS A 1 74 ? 3.683 6.172 0.586 1.00 91.44 74 LYS A N 1
ATOM 590 C CA . LYS A 1 74 ? 5.136 6.077 0.500 1.00 91.44 74 LYS A CA 1
ATOM 591 C C . LYS A 1 74 ? 5.588 6.185 -0.944 1.00 91.44 74 LYS A C 1
ATOM 593 O O . LYS A 1 74 ? 5.115 5.450 -1.803 1.00 91.44 74 LYS A O 1
ATOM 598 N N . SER A 1 75 ? 6.538 7.080 -1.195 1.00 87.62 75 SER A N 1
ATOM 599 C CA . SER A 1 75 ? 7.218 7.142 -2.486 1.00 87.62 75 SER A CA 1
ATOM 600 C C . SER A 1 75 ? 8.078 5.893 -2.679 1.00 87.62 75 SER A C 1
ATOM 602 O O . SER A 1 75 ? 8.885 5.538 -1.812 1.00 87.62 75 SER A O 1
ATOM 604 N N . LEU A 1 76 ? 7.895 5.228 -3.813 1.00 83.88 76 LEU A N 1
ATOM 605 C CA . LEU A 1 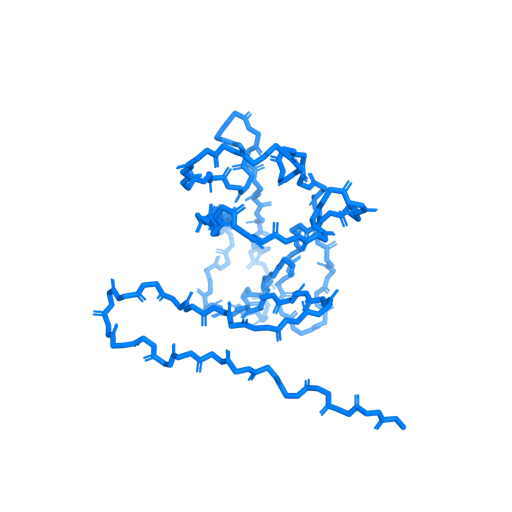76 ? 8.649 4.047 -4.196 1.00 83.88 76 LEU A CA 1
ATOM 606 C C . LEU A 1 76 ? 9.852 4.470 -5.031 1.00 83.88 76 LEU A C 1
ATOM 608 O O . LEU A 1 76 ? 9.742 4.763 -6.218 1.00 83.88 76 LEU A O 1
ATOM 612 N N . LYS A 1 77 ? 11.014 4.504 -4.382 1.00 75.06 77 LYS A 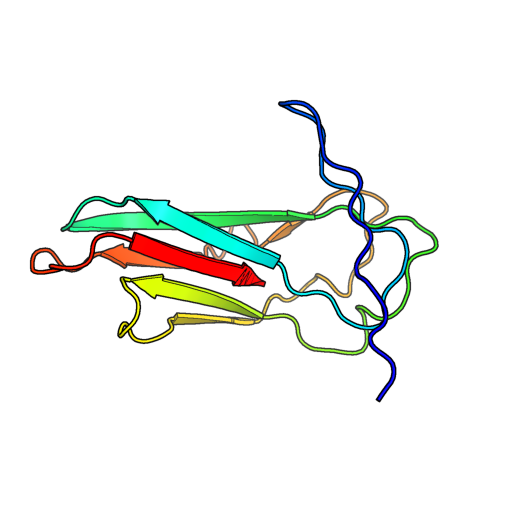N 1
ATOM 613 C CA . LYS A 1 77 ? 12.302 4.696 -5.053 1.00 75.06 77 LYS A CA 1
ATOM 614 C C . LYS A 1 77 ? 12.751 3.376 -5.674 1.00 75.06 77 LYS A C 1
ATOM 616 O O . LYS A 1 77 ? 12.498 2.317 -5.103 1.00 75.06 77 LYS A O 1
ATOM 621 N N . GLY A 1 78 ? 13.449 3.428 -6.805 1.00 67.19 78 GLY A N 1
ATOM 622 C CA . GLY A 1 78 ? 14.025 2.234 -7.428 1.00 67.19 78 GLY A CA 1
ATOM 623 C C . GLY A 1 78 ? 13.147 1.541 -8.469 1.00 67.19 78 GLY A C 1
ATOM 624 O O . GLY A 1 78 ? 13.670 0.689 -9.173 1.00 67.19 78 GLY A O 1
ATOM 625 N N . VAL A 1 79 ? 11.887 1.956 -8.659 1.00 69.38 79 VAL A N 1
ATOM 626 C CA . VAL A 1 79 ? 11.059 1.529 -9.812 1.00 69.38 79 VAL A CA 1
ATOM 627 C C . VAL A 1 79 ? 11.672 2.005 -11.138 1.00 69.38 79 VAL A C 1
ATOM 629 O O . VAL A 1 79 ? 11.560 1.351 -12.169 1.00 69.38 79 VAL A O 1
ATOM 632 N N . GLU A 1 80 ? 12.390 3.134 -11.104 1.00 62.88 80 GLU A N 1
ATOM 633 C CA . GLU A 1 80 ? 13.132 3.679 -12.248 1.00 62.88 80 GLU A CA 1
ATOM 634 C C . GLU A 1 80 ? 14.377 2.861 -12.630 1.00 62.88 80 GLU A C 1
ATOM 636 O O . GLU A 1 80 ? 14.878 2.946 -13.759 1.00 62.88 80 GLU A O 1
ATOM 641 N N . ARG A 1 81 ? 14.897 2.066 -11.691 1.00 61.84 81 ARG A N 1
ATOM 642 C CA . ARG A 1 81 ? 15.954 1.109 -11.981 1.00 61.84 81 ARG A CA 1
ATOM 643 C C . ARG A 1 81 ? 15.208 -0.047 -12.620 1.00 61.84 81 ARG A C 1
ATOM 645 O O . ARG A 1 81 ? 14.361 -0.646 -11.983 1.00 61.84 81 ARG A O 1
ATOM 652 N N . MET A 1 82 ? 15.463 -0.295 -13.897 1.00 58.88 82 MET A N 1
ATOM 653 C CA . MET A 1 82 ? 14.995 -1.492 -14.589 1.00 58.88 82 MET A CA 1
ATOM 654 C C . MET A 1 82 ? 16.047 -2.579 -14.347 1.00 58.88 82 MET A C 1
ATOM 656 O O . MET A 1 82 ? 16.969 -2.691 -15.158 1.00 58.88 82 MET A O 1
ATOM 660 N N . PRO A 1 83 ? 16.028 -3.344 -13.239 1.00 56.75 83 PRO A N 1
ATOM 661 C CA . PRO A 1 83 ? 16.791 -4.573 -13.225 1.00 56.75 83 PRO A CA 1
ATOM 662 C C . PRO A 1 83 ? 16.152 -5.510 -14.247 1.00 56.75 83 PRO A C 1
ATOM 664 O O . PRO A 1 83 ? 14.944 -5.476 -14.473 1.00 56.75 83 PRO A O 1
ATOM 667 N N . GLY A 1 84 ? 16.954 -6.370 -14.863 1.00 64.06 84 GLY A N 1
ATOM 668 C CA . GLY A 1 84 ? 16.462 -7.404 -15.777 1.00 64.06 84 GLY A CA 1
ATOM 669 C C . GLY A 1 84 ? 15.597 -8.483 -15.102 1.00 64.06 84 GLY A C 1
ATOM 670 O O . GLY A 1 84 ? 15.556 -9.601 -15.600 1.00 64.06 84 GLY A O 1
ATOM 671 N N . GLY A 1 85 ? 14.956 -8.194 -13.961 1.00 73.06 85 GLY A N 1
ATOM 672 C CA . GLY A 1 85 ? 14.164 -9.132 -13.173 1.00 73.06 85 GLY A CA 1
ATOM 673 C C . GLY A 1 85 ? 13.221 -8.451 -12.166 1.00 73.06 85 GLY A C 1
ATOM 674 O O . GLY A 1 85 ? 13.246 -7.229 -12.023 1.00 73.06 85 GLY A O 1
ATOM 675 N N . PRO A 1 86 ? 12.362 -9.224 -11.480 1.00 80.50 86 PRO A N 1
ATOM 676 C CA . PRO A 1 86 ? 11.380 -8.679 -10.548 1.00 80.50 86 PRO A CA 1
ATOM 677 C C . PRO A 1 86 ? 12.010 -7.998 -9.327 1.00 80.50 86 PRO A C 1
ATOM 679 O O . PRO A 1 86 ? 12.985 -8.503 -8.771 1.00 80.50 86 PRO A O 1
ATOM 682 N N . ILE A 1 87 ? 11.401 -6.905 -8.871 1.00 81.50 87 ILE A N 1
ATOM 683 C CA . ILE A 1 87 ? 11.764 -6.165 -7.657 1.00 81.50 87 ILE A CA 1
ATOM 684 C C . ILE A 1 87 ? 10.648 -6.217 -6.623 1.00 81.50 87 ILE A C 1
ATOM 686 O O . ILE A 1 87 ? 9.469 -6.1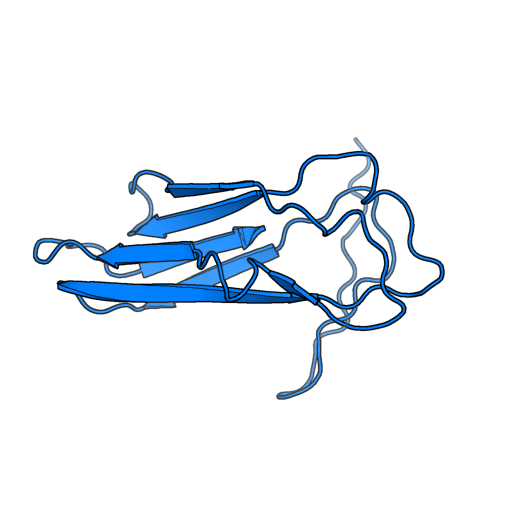78 -6.973 1.00 81.50 87 ILE A O 1
ATOM 690 N N . ASP A 1 88 ? 11.033 -6.250 -5.351 1.00 85.31 88 ASP A N 1
ATOM 691 C CA . ASP A 1 88 ? 10.108 -6.071 -4.236 1.00 85.31 88 ASP A CA 1
ATOM 692 C C . ASP A 1 88 ? 9.970 -4.582 -3.899 1.00 85.31 88 ASP A C 1
ATOM 694 O O . ASP A 1 88 ? 10.958 -3.850 -3.790 1.00 85.31 88 ASP A O 1
ATOM 698 N N . LEU A 1 89 ? 8.730 -4.133 -3.734 1.00 85.94 89 LEU A N 1
ATOM 699 C CA . LEU A 1 89 ? 8.373 -2.751 -3.450 1.00 85.94 89 LEU A CA 1
ATOM 700 C C . LEU A 1 89 ? 7.393 -2.684 -2.276 1.00 85.94 89 LEU A C 1
ATOM 702 O O . LEU A 1 89 ? 6.340 -3.314 -2.332 1.00 85.94 89 LEU A O 1
ATOM 706 N N . PRO A 1 90 ? 7.668 -1.882 -1.241 1.00 87.06 90 PRO A N 1
ATOM 707 C CA . PRO A 1 90 ? 8.927 -1.180 -0.999 1.00 87.06 90 PRO A CA 1
ATOM 708 C C . PRO A 1 90 ? 10.051 -2.156 -0.605 1.00 87.06 90 PRO A C 1
ATOM 710 O O . PRO A 1 90 ? 9.788 -3.306 -0.254 1.00 87.06 90 PRO A O 1
ATOM 713 N N . ASP A 1 91 ? 11.292 -1.662 -0.619 1.00 82.00 91 ASP A N 1
ATOM 714 C CA . ASP A 1 91 ? 12.479 -2.384 -0.144 1.00 82.00 91 ASP A CA 1
ATOM 715 C C . ASP A 1 91 ? 12.246 -3.000 1.251 1.00 82.00 91 ASP A C 1
ATOM 717 O O . ASP A 1 91 ? 11.649 -2.377 2.137 1.00 82.00 91 ASP A O 1
ATOM 721 N N . HIS A 1 92 ? 12.743 -4.221 1.460 1.00 82.44 92 HIS A N 1
ATOM 722 C CA . HIS A 1 92 ? 12.669 -4.939 2.733 1.00 82.44 92 HIS A CA 1
ATOM 723 C C . HIS A 1 92 ? 13.294 -4.186 3.908 1.00 82.44 92 HIS A C 1
ATOM 725 O O . HIS A 1 92 ? 12.799 -4.319 5.027 1.00 82.44 92 HIS A O 1
ATOM 731 N N . CYS A 1 93 ? 14.313 -3.364 3.663 1.00 83.44 93 CYS A N 1
ATOM 732 C CA . CYS A 1 93 ? 14.946 -2.516 4.675 1.00 83.44 93 CYS A CA 1
ATOM 733 C C . CYS A 1 93 ? 14.073 -1.321 5.092 1.00 83.44 93 CYS A C 1
ATOM 735 O O . CYS A 1 93 ? 14.335 -0.688 6.114 1.00 83.44 93 CYS A O 1
ATOM 737 N N . ASN A 1 94 ? 13.047 -0.983 4.309 1.00 84.31 94 ASN A N 1
ATOM 738 C CA . ASN A 1 94 ? 12.149 0.129 4.585 1.00 84.31 94 ASN A CA 1
ATOM 739 C C . ASN A 1 94 ? 10.701 -0.268 4.237 1.00 84.31 94 ASN A C 1
ATOM 741 O O . ASN A 1 94 ? 10.161 0.200 3.225 1.00 84.31 94 ASN A O 1
ATOM 745 N N . PRO A 1 95 ? 10.044 -1.105 5.061 1.00 91.19 95 PRO A N 1
ATOM 746 C CA . PRO A 1 95 ? 8.718 -1.639 4.767 1.00 91.19 95 PRO A CA 1
ATOM 747 C C . PRO A 1 95 ? 7.632 -0.554 4.787 1.00 91.19 95 PRO A C 1
ATOM 749 O O . PRO A 1 95 ? 7.795 0.524 5.366 1.00 91.19 95 PRO A O 1
ATOM 752 N N . PHE A 1 96 ? 6.510 -0.816 4.119 1.00 94.50 96 PHE A N 1
ATOM 753 C CA . PHE A 1 96 ? 5.302 -0.002 4.234 1.00 94.50 96 PHE A CA 1
ATOM 754 C C . PHE A 1 96 ? 4.286 -0.776 5.055 1.00 94.50 96 PHE A C 1
ATOM 756 O O . PHE A 1 96 ? 3.873 -1.876 4.682 1.00 94.50 96 PHE A O 1
ATOM 763 N N . GLU A 1 97 ? 3.935 -0.208 6.199 1.00 95.19 97 GLU A N 1
ATOM 764 C CA . GLU A 1 97 ? 3.095 -0.859 7.186 1.00 95.19 97 GLU A CA 1
ATOM 765 C C . GLU A 1 97 ? 1.938 0.054 7.563 1.00 95.19 97 GLU A C 1
ATOM 767 O O . GLU A 1 97 ? 2.085 1.276 7.627 1.00 95.19 97 GLU A O 1
ATOM 772 N N . ILE A 1 98 ? 0.791 -0.556 7.830 1.00 95.19 98 ILE A N 1
ATOM 773 C CA . ILE A 1 98 ? -0.404 0.128 8.300 1.00 95.19 98 ILE A CA 1
ATOM 774 C C . ILE A 1 98 ? -0.889 -0.542 9.578 1.00 95.19 98 ILE A C 1
ATOM 776 O O . ILE A 1 98 ? -1.006 -1.768 9.664 1.00 95.19 98 ILE A O 1
ATOM 780 N N . GLU A 1 99 ? -1.139 0.277 10.589 1.00 95.31 99 GLU A N 1
ATOM 781 C CA . GLU A 1 99 ? -1.718 -0.157 11.852 1.00 95.31 99 GLU A CA 1
ATOM 782 C C . GLU A 1 99 ? -3.227 0.037 11.790 1.00 95.31 99 GLU A C 1
ATOM 784 O O . GLU A 1 99 ? -3.719 1.107 11.425 1.00 95.31 99 GLU A O 1
ATOM 789 N N . VAL A 1 100 ? -3.968 -1.018 12.118 1.00 95.94 100 VAL A N 1
ATOM 790 C CA . VAL A 1 100 ? -5.425 -0.972 12.181 1.00 95.94 100 VAL A CA 1
ATOM 791 C C . VAL A 1 100 ? -5.811 -0.509 13.584 1.00 95.94 100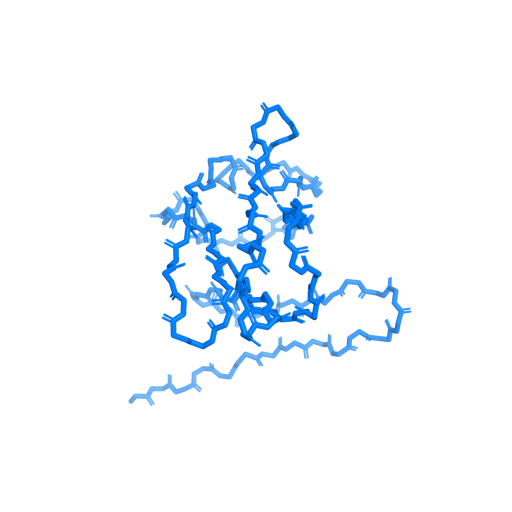 VAL A C 1
ATOM 793 O O . VAL A 1 100 ? -5.486 -1.207 14.550 1.00 95.94 100 VAL A O 1
ATOM 796 N N . PRO A 1 101 ? -6.513 0.627 13.739 1.00 93.19 101 PRO A N 1
ATOM 797 C CA . PRO A 1 101 ? -6.952 1.081 15.052 1.00 93.19 101 PRO A CA 1
ATOM 798 C C . PRO A 1 101 ? -7.763 -0.012 15.770 1.00 93.19 101 PRO A C 1
ATOM 800 O O . PRO A 1 101 ? -8.622 -0.628 15.138 1.00 93.19 101 PRO A O 1
ATOM 803 N N . PRO A 1 102 ? -7.560 -0.257 17.078 1.00 94.62 102 PRO A N 1
ATOM 804 C CA . PRO A 1 102 ? -8.377 -1.217 17.830 1.00 94.62 102 PRO A CA 1
ATOM 805 C C . PRO A 1 102 ? -9.875 -0.879 17.823 1.00 94.62 102 PRO A C 1
ATOM 807 O O . PRO A 1 102 ? -10.711 -1.765 17.942 1.00 94.62 102 PRO A O 1
ATOM 810 N N . SER A 1 103 ? -10.208 0.403 17.652 1.00 93.50 103 SER A N 1
ATOM 811 C CA . SER A 1 103 ? -11.570 0.928 17.534 1.00 93.50 103 SER A CA 1
ATOM 812 C C . SER A 1 103 ? -12.089 0.996 16.091 1.00 93.50 103 SER A C 1
ATOM 814 O O . SER A 1 103 ? -13.132 1.605 15.848 1.00 93.50 103 SER A O 1
ATOM 816 N N . ALA A 1 104 ? -11.368 0.431 15.115 1.00 91.31 104 ALA A N 1
ATOM 817 C CA . ALA A 1 104 ? -11.777 0.468 13.715 1.00 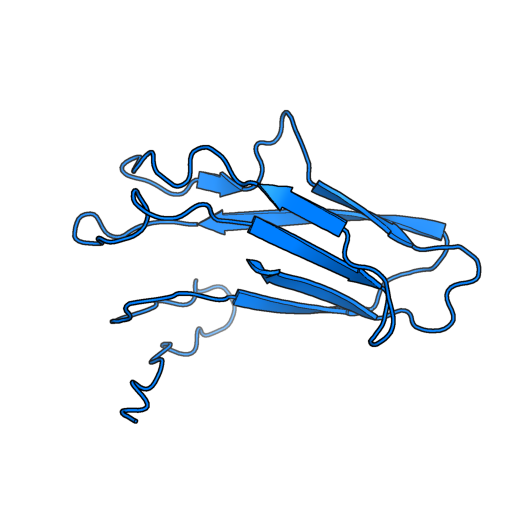91.31 104 ALA A CA 1
ATOM 818 C C . ALA A 1 104 ? -13.100 -0.285 13.510 1.00 91.31 104 ALA A C 1
ATOM 820 O O . ALA A 1 104 ? -13.181 -1.491 13.728 1.00 91.31 104 ALA A O 1
ATOM 821 N N . LEU A 1 105 ? -14.126 0.445 13.064 1.00 91.75 105 LEU A N 1
ATOM 822 C CA . LEU A 1 105 ? -15.428 -0.116 12.691 1.00 91.75 105 LEU A CA 1
ATOM 823 C C . LEU A 1 105 ? -15.408 -0.702 11.275 1.00 91.75 105 LEU A C 1
ATOM 825 O O . LEU A 1 105 ? -16.006 -1.742 11.026 1.00 91.75 105 LEU A O 1
ATOM 829 N N . ASP A 1 106 ? -14.714 -0.029 10.353 1.00 93.50 106 ASP A N 1
ATOM 830 C CA . ASP A 1 106 ? -14.449 -0.550 9.014 1.00 93.50 106 ASP A CA 1
ATOM 831 C C . ASP A 1 106 ? -13.105 -1.275 9.031 1.00 93.50 106 ASP A C 1
ATOM 833 O O . ASP A 1 106 ? -12.062 -0.697 9.340 1.00 93.50 106 ASP A O 1
ATOM 837 N N . THR A 1 107 ? -13.154 -2.559 8.713 1.00 95.25 107 THR A N 1
ATOM 838 C CA . THR A 1 107 ? -12.027 -3.486 8.748 1.00 95.25 107 THR A CA 1
ATOM 839 C C . THR A 1 107 ? -11.548 -3.847 7.348 1.00 95.25 107 THR A C 1
ATOM 841 O O . THR A 1 107 ? -10.916 -4.880 7.151 1.00 95.25 107 THR A O 1
ATOM 844 N N . THR A 1 108 ? -11.823 -3.001 6.356 1.00 97.69 108 THR A N 1
ATOM 845 C CA . THR A 1 108 ? -11.327 -3.192 4.991 1.00 97.69 108 THR A CA 1
ATOM 846 C C . THR A 1 108 ? -10.059 -2.378 4.775 1.00 97.69 108 THR A C 1
ATOM 848 O O . THR A 1 108 ? -10.094 -1.148 4.778 1.00 97.69 108 THR A O 1
ATOM 851 N N . LEU A 1 109 ? -8.931 -3.040 4.540 1.00 96.94 109 LEU A N 1
ATOM 852 C CA . LEU A 1 109 ? -7.716 -2.380 4.078 1.00 96.94 109 LEU A CA 1
ATOM 853 C C . LEU A 1 109 ? -7.807 -2.190 2.567 1.00 96.94 109 LEU A C 1
ATOM 855 O O . LEU A 1 109 ? -7.869 -3.172 1.836 1.00 96.94 109 LEU A O 1
ATOM 859 N N . TYR A 1 110 ? -7.784 -0.943 2.107 1.00 96.69 110 TYR A N 1
ATOM 860 C CA . TYR A 1 110 ? -7.624 -0.590 0.697 1.00 96.69 110 TYR A CA 1
ATOM 861 C C . TYR A 1 110 ? -6.177 -0.197 0.453 1.00 96.69 110 TYR A C 1
ATOM 863 O O . TYR A 1 110 ? -5.617 0.574 1.234 1.00 96.69 110 TYR A O 1
ATOM 871 N N . PHE A 1 111 ? -5.582 -0.684 -0.626 1.00 95.25 111 PHE A N 1
ATOM 872 C CA . PHE A 1 111 ? -4.192 -0.406 -0.959 1.00 95.25 111 PHE A CA 1
ATOM 873 C C . PHE A 1 111 ? -3.987 -0.332 -2.468 1.00 95.25 111 PHE A C 1
ATOM 875 O O . PHE A 1 111 ? -4.788 -0.867 -3.234 1.00 95.25 111 PHE A O 1
ATOM 882 N N . GLY A 1 112 ? -2.929 0.343 -2.902 1.00 91.81 112 GLY A N 1
ATOM 883 C CA . GLY A 1 112 ? -2.615 0.451 -4.318 1.00 91.81 112 GLY A CA 1
ATOM 884 C C . GLY A 1 112 ? -1.312 1.173 -4.622 1.00 91.81 112 GLY A C 1
ATOM 885 O O . GLY A 1 112 ? -0.699 1.753 -3.725 1.00 91.81 112 GLY A O 1
ATOM 886 N N . ILE A 1 113 ? -0.908 1.103 -5.886 1.00 86.25 113 ILE A N 1
ATOM 887 C CA . ILE A 1 113 ? 0.297 1.713 -6.456 1.00 86.25 113 ILE A CA 1
ATOM 888 C C . ILE A 1 113 ? -0.061 2.572 -7.669 1.00 86.25 113 ILE A C 1
ATOM 890 O O . ILE A 1 113 ? -1.071 2.222 -8.331 1.00 86.25 113 ILE A O 1
#

Foldseek 3Di:
DDPPDFDWDDDDPPDDIDTDDDLDDKDKDKDFAAAQDKDWDKDKDADDPPDDNQLPDWDKKWKAFDPPGDIDMDTAPPSNPRDNTIDMPPDPVDIDMDHHHNPRPGRMMMIMD

pLDDT: mean 78.94, std 16.88, range [33.44, 97.69]